Protein AF-A0A7W9YJA1-F1 (afdb_monomer_lite)

Radius of gyration: 17.35 Å; chains: 1; bounding box: 35×50×39 Å

Secondary structure (DSSP, 8-state):
---EEEE-HHHHHHHHHHGGGT--BTTEEEEEEEEEEE-SSEEEEEEEEEETTT--EEEEEEEEESSTT----SSTT-SPEEEEEE-----PPP-PPPTT---

Structure (mmCIF, N/CA/C/O backbone):
data_AF-A0A7W9YJA1-F1
#
_entry.id   AF-A0A7W9YJA1-F1
#
loop_
_atom_site.group_PDB
_atom_site.id
_atom_site.type_symbol
_atom_site.label_atom_id
_atom_site.label_alt_id
_atom_site.label_comp_id
_atom_site.label_asym_id
_atom_site.label_entity_id
_atom_site.label_seq_id
_atom_site.pdbx_PDB_ins_code
_atom_site.Cartn_x
_atom_site.Cartn_y
_atom_site.Cartn_z
_atom_site.occupancy
_atom_site.B_iso_or_equiv
_atom_site.auth_seq_id
_atom_site.auth_comp_id
_atom_site.auth_asym_id
_atom_site.auth_atom_id
_atom_site.pdbx_PDB_model_num
ATOM 1 N N . MET A 1 1 ? -20.457 3.664 -6.054 1.00 55.88 1 MET A N 1
ATOM 2 C CA . MET A 1 1 ? -19.179 3.979 -6.731 1.00 55.88 1 MET A CA 1
ATOM 3 C C . MET A 1 1 ? -18.090 3.943 -5.679 1.00 55.88 1 MET A C 1
ATOM 5 O O . MET A 1 1 ? -18.332 4.465 -4.599 1.00 55.88 1 MET A O 1
ATOM 9 N N . ALA A 1 2 ? -16.955 3.297 -5.951 1.00 79.19 2 ALA A N 1
ATOM 10 C CA . ALA A 1 2 ? -15.799 3.377 -5.060 1.00 79.19 2 ALA A CA 1
ATOM 11 C C . ALA A 1 2 ? -15.189 4.782 -5.159 1.00 79.19 2 ALA A C 1
ATOM 13 O O . ALA A 1 2 ? -15.070 5.311 -6.265 1.00 79.19 2 ALA A O 1
ATOM 14 N N . ILE A 1 3 ? -14.839 5.387 -4.024 1.00 93.50 3 ILE A N 1
ATOM 15 C CA . ILE A 1 3 ? -14.139 6.674 -4.007 1.00 93.50 3 ILE A CA 1
ATOM 16 C C . ILE A 1 3 ? -12.692 6.409 -4.425 1.00 93.50 3 ILE A C 1
ATOM 18 O O . ILE A 1 3 ? -12.040 5.513 -3.887 1.00 93.50 3 ILE A O 1
ATOM 22 N N . THR A 1 4 ? -12.211 7.164 -5.411 1.00 94.88 4 THR A N 1
ATOM 23 C CA . THR A 1 4 ? -10.857 7.036 -5.956 1.00 94.88 4 THR A CA 1
ATOM 24 C C . THR A 1 4 ? -10.035 8.283 -5.684 1.00 94.88 4 THR A C 1
ATOM 26 O O . THR A 1 4 ? -10.548 9.401 -5.755 1.00 94.88 4 THR A O 1
ATOM 29 N N . HIS A 1 5 ? -8.745 8.090 -5.452 1.00 93.56 5 HIS A N 1
ATOM 30 C CA . HIS A 1 5 ? -7.748 9.150 -5.382 1.00 93.56 5 HIS A CA 1
ATOM 31 C C . HIS A 1 5 ? -6.526 8.764 -6.225 1.00 93.56 5 HIS A C 1
ATOM 33 O O . HIS A 1 5 ? -6.405 7.622 -6.663 1.00 93.56 5 HIS A O 1
ATOM 39 N N . THR A 1 6 ? -5.633 9.714 -6.485 1.00 96.19 6 THR A N 1
ATOM 40 C CA . THR A 1 6 ? -4.429 9.486 -7.282 1.00 96.19 6 THR A CA 1
ATOM 41 C C . THR A 1 6 ? -3.206 9.884 -6.478 1.00 96.19 6 THR A C 1
ATOM 43 O O . THR A 1 6 ? -3.121 11.018 -6.011 1.00 96.19 6 THR A O 1
ATOM 46 N N . ILE A 1 7 ? -2.254 8.965 -6.356 1.00 95.62 7 ILE A N 1
ATOM 47 C CA . ILE A 1 7 ? -0.963 9.195 -5.707 1.00 95.62 7 ILE A CA 1
ATOM 48 C C . ILE A 1 7 ? 0.119 9.266 -6.801 1.00 95.62 7 ILE A C 1
ATOM 50 O O . ILE A 1 7 ? 0.068 8.470 -7.742 1.00 95.62 7 ILE A O 1
ATOM 54 N N . PRO A 1 8 ? 1.079 10.210 -6.736 1.00 97.19 8 PRO A N 1
ATOM 55 C CA . PRO A 1 8 ? 2.222 10.228 -7.650 1.00 97.19 8 PRO A CA 1
ATOM 56 C C . PRO A 1 8 ? 2.970 8.889 -7.653 1.00 97.19 8 PRO A C 1
ATOM 58 O O . PRO A 1 8 ? 3.059 8.234 -6.614 1.00 97.19 8 PRO A O 1
ATOM 61 N N . LEU A 1 9 ? 3.498 8.481 -8.810 1.00 96.00 9 LEU A N 1
ATOM 62 C CA . LEU A 1 9 ? 4.160 7.180 -8.961 1.00 96.00 9 LEU A CA 1
ATOM 63 C C . LEU A 1 9 ? 5.336 7.024 -7.987 1.00 96.00 9 LEU A C 1
ATOM 65 O O . LEU A 1 9 ? 5.382 6.048 -7.250 1.00 96.00 9 LEU A O 1
ATOM 69 N N . ASP A 1 10 ? 6.203 8.033 -7.907 1.00 96.62 10 ASP A N 1
ATOM 70 C CA . ASP A 1 10 ? 7.358 8.077 -7.002 1.00 96.62 10 ASP A CA 1
ATOM 71 C C . ASP A 1 10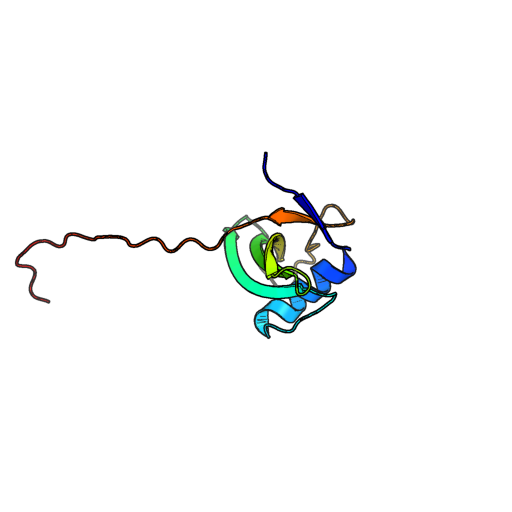 ? 6.952 7.916 -5.530 1.00 96.62 10 ASP A C 1
ATOM 73 O O . ASP A 1 10 ? 7.610 7.231 -4.748 1.00 96.62 10 ASP A O 1
ATOM 77 N N . THR A 1 11 ? 5.820 8.515 -5.155 1.00 97.31 11 THR A N 1
ATOM 78 C CA . THR A 1 11 ? 5.277 8.407 -3.805 1.00 97.31 11 THR A CA 1
ATOM 79 C C . THR A 1 11 ? 4.738 7.002 -3.551 1.00 97.31 11 THR A C 1
ATOM 81 O O . THR A 1 11 ? 4.965 6.452 -2.477 1.00 97.31 11 THR A O 1
ATOM 84 N N . ALA A 1 12 ? 4.054 6.395 -4.525 1.00 96.62 12 ALA A N 1
ATOM 85 C CA . ALA A 1 12 ? 3.552 5.030 -4.407 1.00 96.62 12 ALA A CA 1
ATOM 86 C C . ALA A 1 12 ? 4.692 4.000 -4.313 1.00 96.62 12 ALA A C 1
ATOM 88 O O . ALA A 1 12 ? 4.632 3.108 -3.470 1.00 96.62 12 ALA A O 1
ATOM 89 N N . GLU A 1 13 ? 5.746 4.146 -5.117 1.00 96.44 13 GLU A N 1
ATOM 90 C CA . GLU A 1 13 ? 6.937 3.287 -5.068 1.00 96.44 13 GLU A CA 1
ATOM 91 C C . GLU A 1 13 ? 7.668 3.410 -3.727 1.00 96.44 13 GLU A C 1
ATOM 93 O O . GLU A 1 13 ? 7.966 2.398 -3.092 1.00 96.44 13 GLU A O 1
ATOM 98 N N . ALA A 1 14 ? 7.867 4.637 -3.235 1.00 96.62 14 ALA A N 1
ATOM 99 C CA . ALA A 1 14 ? 8.461 4.866 -1.920 1.00 96.62 14 ALA A CA 1
ATOM 100 C C . ALA A 1 14 ? 7.616 4.263 -0.785 1.00 96.62 14 ALA A C 1
ATOM 102 O O . ALA A 1 14 ? 8.163 3.701 0.161 1.00 96.62 14 ALA A O 1
ATOM 103 N N . LEU A 1 15 ? 6.283 4.335 -0.870 1.00 97.19 15 LEU A N 1
ATOM 104 C CA . LEU A 1 15 ? 5.396 3.713 0.118 1.00 97.19 15 LEU A CA 1
ATOM 105 C C . LEU A 1 15 ? 5.506 2.184 0.117 1.00 97.19 15 LEU A C 1
ATOM 107 O O . LEU A 1 15 ? 5.440 1.584 1.190 1.00 97.19 15 LEU A O 1
ATOM 111 N N . VAL A 1 16 ? 5.703 1.556 -1.048 1.00 96.25 16 VAL A N 1
ATOM 112 C CA . VAL A 1 16 ? 5.952 0.109 -1.142 1.00 96.25 16 VAL A CA 1
ATOM 113 C C . VAL A 1 16 ? 7.276 -0.255 -0.468 1.00 96.25 16 VAL A C 1
ATOM 115 O O . VAL A 1 16 ? 7.276 -1.141 0.385 1.00 96.25 16 VAL A O 1
ATOM 118 N N . ASP A 1 17 ? 8.369 0.453 -0.762 1.00 95.12 17 ASP A N 1
ATOM 119 C CA . ASP A 1 17 ? 9.684 0.211 -0.139 1.00 95.12 17 ASP A CA 1
ATOM 120 C C . ASP A 1 17 ? 9.641 0.380 1.391 1.00 95.12 17 ASP A C 1
ATOM 122 O O . ASP A 1 17 ? 10.141 -0.440 2.164 1.00 95.12 17 ASP A O 1
ATOM 126 N N . LEU A 1 18 ? 8.943 1.417 1.853 1.00 94.44 18 LEU A N 1
ATOM 127 C CA . LEU A 1 18 ? 8.865 1.767 3.268 1.00 94.44 18 LEU A CA 1
ATOM 128 C C . LEU A 1 18 ? 7.826 0.957 4.054 1.00 94.44 18 LEU A C 1
ATOM 130 O O . LEU A 1 18 ? 7.853 1.003 5.291 1.00 94.44 18 LEU A O 1
ATOM 134 N N . SER A 1 19 ? 6.955 0.202 3.375 1.00 93.00 19 SER A N 1
ATOM 135 C CA . SER A 1 19 ? 5.838 -0.538 3.979 1.00 93.00 19 SER A CA 1
ATOM 136 C C . SER A 1 19 ? 6.281 -1.500 5.082 1.00 93.00 19 SER A C 1
ATOM 138 O O . SER A 1 19 ? 5.700 -1.491 6.168 1.00 93.00 19 SER A O 1
ATOM 140 N N . TYR A 1 20 ? 7.375 -2.240 4.870 1.00 87.12 20 TYR A N 1
ATOM 141 C CA . TYR A 1 20 ? 7.903 -3.197 5.849 1.00 87.12 20 TYR A CA 1
ATOM 142 C C . TYR A 1 20 ? 8.380 -2.523 7.143 1.00 87.12 20 TYR A C 1
ATOM 144 O O . TYR A 1 20 ? 8.288 -3.087 8.231 1.00 87.12 20 TYR A O 1
ATOM 152 N N . SER A 1 21 ? 8.868 -1.286 7.034 1.00 94.00 21 SER A N 1
ATOM 153 C CA . SER A 1 21 ? 9.295 -0.476 8.179 1.00 94.00 21 SER A CA 1
ATOM 154 C C . SER A 1 21 ? 8.193 0.431 8.736 1.00 94.00 21 SER A C 1
ATOM 156 O O . SER A 1 21 ? 8.451 1.174 9.684 1.00 94.00 21 SER A O 1
ATOM 158 N N . MET A 1 22 ? 6.991 0.396 8.144 1.00 92.75 22 MET A N 1
ATOM 159 C CA . MET A 1 22 ? 5.843 1.251 8.473 1.00 92.75 22 MET A CA 1
ATOM 160 C C . MET A 1 22 ? 6.185 2.752 8.517 1.00 92.75 22 MET A C 1
ATOM 162 O O . MET A 1 22 ? 5.628 3.512 9.312 1.00 92.75 22 MET A O 1
ATOM 166 N N . LYS A 1 23 ? 7.135 3.198 7.686 1.00 95.75 23 LYS A N 1
ATOM 167 C CA . LYS A 1 23 ? 7.593 4.593 7.685 1.00 95.75 23 LYS A CA 1
ATOM 168 C C . LYS A 1 23 ? 6.681 5.478 6.829 1.00 95.75 23 LYS A C 1
ATOM 170 O O . LYS A 1 23 ? 6.379 5.102 5.698 1.00 95.75 23 LYS A O 1
ATOM 175 N N . PRO A 1 24 ? 6.280 6.662 7.327 1.00 96.06 24 PRO A N 1
ATOM 176 C CA . PRO A 1 24 ? 5.468 7.591 6.557 1.00 96.06 24 PRO A CA 1
ATOM 177 C C . PRO A 1 24 ? 6.265 8.236 5.419 1.00 96.06 24 PRO A C 1
ATOM 179 O O . PRO A 1 24 ? 7.461 8.508 5.556 1.00 96.06 24 PRO A O 1
ATOM 182 N N . PHE A 1 25 ? 5.583 8.527 4.314 1.00 97.62 25 PHE A N 1
ATOM 183 C CA . PHE A 1 25 ? 6.136 9.227 3.159 1.00 97.62 25 PHE A CA 1
ATOM 184 C C . PHE A 1 25 ? 5.040 9.962 2.381 1.00 97.62 25 PHE A C 1
ATOM 186 O O . PHE A 1 25 ? 3.916 9.479 2.266 1.00 97.62 25 PHE A O 1
ATOM 193 N N . GLY A 1 26 ? 5.349 11.148 1.849 1.00 95.44 26 GLY A N 1
ATOM 194 C CA . GLY A 1 26 ? 4.429 11.887 0.971 1.00 95.44 26 GLY A CA 1
ATOM 195 C C . GLY A 1 26 ? 3.060 12.234 1.581 1.00 95.44 26 GLY A C 1
ATOM 196 O O . GLY A 1 26 ? 2.097 12.404 0.840 1.00 95.44 26 GLY A O 1
ATOM 197 N N . GLY A 1 27 ? 2.948 12.318 2.914 1.00 97.25 27 GLY A N 1
ATOM 198 C CA . GLY A 1 27 ? 1.677 12.544 3.620 1.00 97.25 27 GLY A CA 1
ATOM 199 C C . GLY A 1 27 ? 0.808 11.291 3.788 1.00 97.25 27 GLY A C 1
ATOM 200 O O . GLY A 1 27 ? -0.393 11.409 4.049 1.00 97.25 27 GLY A O 1
ATOM 201 N N . TYR A 1 28 ? 1.399 10.108 3.612 1.00 98.00 28 TYR A N 1
ATOM 202 C CA . TYR A 1 28 ? 0.769 8.816 3.836 1.00 98.00 28 TYR A CA 1
ATOM 203 C C . TYR A 1 28 ? 1.611 7.956 4.779 1.00 98.00 28 TYR A C 1
ATOM 205 O O . TYR A 1 28 ? 2.838 7.944 4.712 1.00 98.00 28 TYR A O 1
ATOM 213 N N . THR A 1 29 ? 0.939 7.166 5.607 1.00 97.50 29 THR A N 1
ATOM 214 C CA . THR A 1 29 ? 1.549 6.193 6.512 1.00 97.50 29 THR A CA 1
ATOM 215 C C . THR A 1 29 ? 1.122 4.776 6.110 1.00 97.50 29 THR A C 1
ATOM 217 O O . THR A 1 29 ? -0.083 4.514 6.101 1.00 97.50 29 THR A O 1
ATOM 220 N N . PRO A 1 30 ? 2.046 3.845 5.799 1.00 97.50 30 PRO A N 1
ATOM 221 C CA . PRO A 1 30 ? 1.720 2.430 5.619 1.00 97.50 30 PRO A CA 1
ATOM 222 C C . PRO A 1 30 ? 1.068 1.836 6.872 1.00 97.50 30 PRO A C 1
ATOM 224 O O . PRO A 1 30 ? 1.523 2.080 7.988 1.00 97.50 30 PRO A O 1
ATOM 227 N N . VAL A 1 31 ? 0.005 1.056 6.687 1.00 96.25 31 VAL A N 1
ATOM 228 C CA . VAL A 1 31 ? -0.765 0.443 7.782 1.00 96.25 31 VAL A CA 1
ATOM 229 C C . VAL A 1 31 ? -0.723 -1.076 7.702 1.00 96.25 31 VAL A C 1
ATOM 231 O O . VAL A 1 31 ? -0.507 -1.743 8.710 1.00 96.25 31 VAL A O 1
ATOM 234 N N . HIS A 1 32 ? -0.942 -1.628 6.510 1.00 94.69 32 HIS A N 1
ATOM 235 C CA . HIS A 1 32 ? -1.052 -3.068 6.314 1.00 94.69 32 HIS A CA 1
ATOM 236 C C . HIS A 1 32 ? -0.650 -3.464 4.897 1.00 94.69 32 HIS A C 1
ATOM 238 O O . HIS A 1 32 ? -0.855 -2.699 3.958 1.00 94.69 32 HIS A O 1
ATOM 244 N N . THR A 1 33 ? -0.115 -4.669 4.740 1.00 95.56 33 THR A N 1
ATOM 245 C CA . THR A 1 33 ? 0.222 -5.242 3.439 1.00 95.56 33 THR A CA 1
ATOM 246 C C . THR A 1 33 ? -0.247 -6.685 3.393 1.00 95.56 33 THR A C 1
ATOM 248 O O . THR A 1 33 ? 0.009 -7.441 4.331 1.00 95.56 33 THR A O 1
ATOM 251 N N . GLU A 1 34 ? -0.896 -7.062 2.298 1.00 94.88 34 GLU A N 1
ATOM 252 C CA . GLU A 1 34 ? -1.425 -8.405 2.088 1.00 94.88 34 GLU A CA 1
ATOM 253 C C . GLU A 1 34 ? -1.109 -8.911 0.678 1.00 94.88 34 GLU A C 1
ATOM 255 O O . GLU A 1 34 ? -1.264 -8.194 -0.311 1.00 94.88 34 GLU A O 1
ATOM 260 N N . LEU A 1 35 ? -0.709 -10.180 0.583 1.00 95.44 35 LEU A N 1
ATOM 261 C CA . LEU A 1 35 ? -0.633 -10.910 -0.678 1.00 95.44 35 LEU A CA 1
ATOM 262 C C . LEU A 1 35 ? -2.045 -11.342 -1.093 1.00 95.44 35 LEU A C 1
ATOM 264 O O . LEU A 1 35 ? -2.643 -12.184 -0.427 1.00 95.44 35 LEU A O 1
ATOM 268 N N . VAL A 1 36 ? -2.544 -10.840 -2.222 1.00 96.38 36 VAL A N 1
ATOM 269 C CA . VAL A 1 36 ? -3.920 -11.120 -2.681 1.00 96.38 36 VAL A CA 1
ATOM 270 C C . VAL A 1 36 ? -3.991 -12.093 -3.853 1.00 96.38 36 VAL A C 1
ATOM 272 O O . VAL A 1 36 ? -5.021 -12.724 -4.086 1.00 96.38 36 VAL A O 1
ATOM 275 N N . GLU A 1 37 ? -2.912 -12.228 -4.624 1.00 95.00 37 GLU A N 1
ATOM 276 C CA . GLU A 1 37 ? -2.880 -13.126 -5.776 1.00 95.00 37 GLU A CA 1
ATOM 277 C C . GLU A 1 37 ? -1.446 -13.554 -6.091 1.00 95.00 37 GLU A C 1
ATOM 279 O O . GLU A 1 37 ? -0.538 -12.729 -6.141 1.00 95.00 37 GLU A O 1
ATOM 284 N N . THR A 1 38 ? -1.247 -14.833 -6.398 1.00 93.94 38 THR A N 1
ATOM 285 C CA . THR A 1 38 ? 0.013 -15.326 -6.965 1.00 93.94 38 THR A CA 1
ATOM 286 C C . THR A 1 38 ? -0.223 -15.731 -8.412 1.00 93.94 38 THR A C 1
ATOM 288 O O . THR A 1 38 ? -1.091 -16.551 -8.709 1.00 93.94 38 THR A O 1
ATOM 291 N N . ARG A 1 39 ? 0.563 -15.164 -9.326 1.00 88.94 39 ARG A N 1
ATOM 292 C CA . ARG A 1 39 ? 0.586 -15.510 -10.751 1.00 88.94 39 ARG A CA 1
ATOM 293 C C . ARG A 1 39 ? 1.872 -16.266 -11.069 1.00 88.94 39 ARG A C 1
ATOM 295 O O . ARG A 1 39 ? 2.719 -16.473 -10.210 1.00 88.94 39 ARG A O 1
ATOM 302 N N . ARG A 1 40 ? 2.040 -16.679 -12.328 1.00 86.44 40 ARG A N 1
ATOM 303 C CA . ARG A 1 40 ? 3.184 -17.504 -12.755 1.00 86.44 40 ARG A CA 1
ATOM 304 C C . ARG A 1 40 ? 4.553 -16.890 -12.422 1.00 86.44 40 ARG A C 1
ATOM 306 O O . ARG A 1 40 ? 5.474 -17.636 -12.125 1.00 86.44 40 ARG A O 1
ATOM 313 N N . TRP A 1 41 ? 4.675 -15.565 -12.491 1.00 88.94 41 TRP A N 1
ATOM 314 C CA . TRP A 1 41 ? 5.952 -14.848 -12.351 1.00 88.94 41 TRP A CA 1
ATOM 315 C C . TRP A 1 41 ? 5.916 -13.705 -11.338 1.00 88.94 41 TRP A C 1
ATOM 317 O O . TRP A 1 41 ? 6.950 -13.189 -10.934 1.00 88.94 41 TRP A O 1
ATOM 327 N N . VAL A 1 42 ? 4.724 -13.325 -10.891 1.00 92.88 42 VAL A N 1
ATOM 328 C CA . VAL A 1 42 ? 4.546 -12.198 -9.983 1.00 92.88 42 VAL A CA 1
ATOM 329 C C . VAL A 1 42 ? 3.637 -12.586 -8.836 1.00 92.88 42 VAL A C 1
ATOM 331 O O . VAL A 1 42 ? 2.714 -13.386 -8.999 1.00 92.88 42 VAL A O 1
ATOM 334 N N . SER A 1 43 ? 3.883 -11.979 -7.690 1.00 94.25 43 SER A N 1
ATOM 335 C CA . SER A 1 43 ? 2.920 -11.884 -6.603 1.00 94.25 43 SER A CA 1
ATOM 336 C C . SER A 1 43 ? 2.270 -10.509 -6.657 1.00 94.25 43 SER A C 1
ATOM 338 O O . SER A 1 43 ? 2.934 -9.525 -6.969 1.00 94.25 43 SER A O 1
ATOM 340 N N . VAL A 1 44 ? 0.970 -10.442 -6.406 1.00 95.56 44 VAL A N 1
ATOM 341 C CA . VAL A 1 44 ? 0.199 -9.203 -6.405 1.00 95.56 44 VAL A CA 1
ATOM 342 C C . VAL A 1 44 ? -0.241 -8.927 -4.983 1.00 95.56 44 VAL A C 1
ATOM 344 O O . VAL A 1 44 ? -0.854 -9.778 -4.338 1.00 95.56 44 VAL A O 1
ATOM 347 N N . HIS A 1 45 ? 0.066 -7.729 -4.520 1.00 96.38 45 HIS A N 1
ATOM 348 C CA . HIS A 1 45 ? -0.122 -7.304 -3.146 1.00 96.38 45 HIS A CA 1
ATOM 349 C C . HIS A 1 45 ? -1.031 -6.089 -3.091 1.00 96.38 45 HIS A C 1
ATOM 351 O O . HIS A 1 45 ? -1.085 -5.288 -4.030 1.00 96.38 45 HIS A O 1
ATOM 357 N N . GLU A 1 46 ? -1.716 -5.945 -1.970 1.00 97.25 46 GLU A N 1
ATOM 358 C CA . GLU A 1 46 ? -2.428 -4.738 -1.588 1.00 97.25 46 GLU A CA 1
ATOM 359 C C . GLU A 1 46 ? -1.706 -4.089 -0.409 1.00 97.25 46 GLU A C 1
ATOM 361 O O . GLU A 1 46 ? -1.391 -4.742 0.585 1.00 97.25 46 GLU A O 1
ATOM 366 N N . LEU A 1 47 ? -1.421 -2.795 -0.535 1.00 97.75 47 LEU A N 1
ATOM 367 C CA . LEU A 1 47 ? -0.864 -1.963 0.524 1.00 97.75 47 LEU A CA 1
ATOM 368 C C . LEU A 1 47 ? -1.930 -0.957 0.959 1.00 97.75 47 LEU A C 1
ATOM 370 O O . LEU A 1 47 ? -2.398 -0.138 0.165 1.00 97.75 47 LEU A O 1
ATOM 374 N N . ILE A 1 48 ? -2.296 -1.025 2.235 1.00 97.88 48 ILE A N 1
ATOM 375 C CA . ILE A 1 48 ? -3.182 -0.070 2.889 1.00 97.88 48 ILE A CA 1
ATOM 376 C C . ILE A 1 48 ? -2.336 1.060 3.460 1.00 97.88 48 ILE A C 1
ATOM 378 O O . ILE A 1 48 ? -1.432 0.828 4.267 1.00 97.88 48 ILE A O 1
ATOM 382 N N . VAL A 1 49 ? -2.660 2.289 3.074 1.00 97.81 49 VAL A N 1
ATOM 383 C CA . VAL A 1 49 ? -2.031 3.509 3.580 1.00 97.81 49 VAL A CA 1
ATOM 384 C C . VAL A 1 49 ? -3.072 4.425 4.202 1.00 97.81 49 VAL A C 1
ATOM 386 O O . VAL A 1 49 ? -4.192 4.548 3.710 1.00 97.81 49 VAL A O 1
ATOM 389 N N . ARG A 1 50 ? -2.699 5.107 5.279 1.00 97.69 50 ARG A N 1
ATOM 390 C CA . ARG A 1 50 ? -3.494 6.167 5.893 1.00 97.69 50 ARG A CA 1
ATOM 391 C C . ARG A 1 50 ? -2.978 7.513 5.423 1.00 97.69 50 ARG A C 1
ATOM 393 O O . ARG A 1 50 ? -1.792 7.779 5.563 1.00 97.69 50 ARG A O 1
ATOM 400 N N . ARG A 1 51 ? -3.853 8.373 4.915 1.00 97.25 51 ARG A N 1
ATOM 401 C CA . ARG A 1 51 ? -3.516 9.768 4.632 1.00 97.25 51 ARG A CA 1
ATOM 402 C C . ARG A 1 51 ? -3.442 10.561 5.935 1.00 97.25 51 ARG A C 1
ATOM 404 O O . ARG A 1 51 ? -4.382 10.543 6.726 1.00 97.25 51 ARG A O 1
ATOM 411 N N . ASP A 1 52 ? -2.365 11.305 6.135 1.00 96.50 52 ASP A N 1
ATOM 412 C CA . ASP A 1 52 ? -2.097 11.968 7.415 1.00 96.50 52 ASP A CA 1
ATOM 413 C C . ASP A 1 52 ? -3.016 13.177 7.674 1.00 96.50 52 ASP A C 1
ATOM 415 O O . ASP A 1 52 ? -3.293 13.505 8.825 1.00 96.50 52 ASP A O 1
ATOM 419 N N . SER A 1 53 ? -3.527 13.829 6.623 1.00 96.56 53 SER A N 1
ATOM 420 C CA . SER A 1 53 ? -4.353 15.040 6.754 1.00 96.56 53 SER A CA 1
ATOM 421 C C . SER A 1 53 ? -5.783 14.785 7.234 1.00 9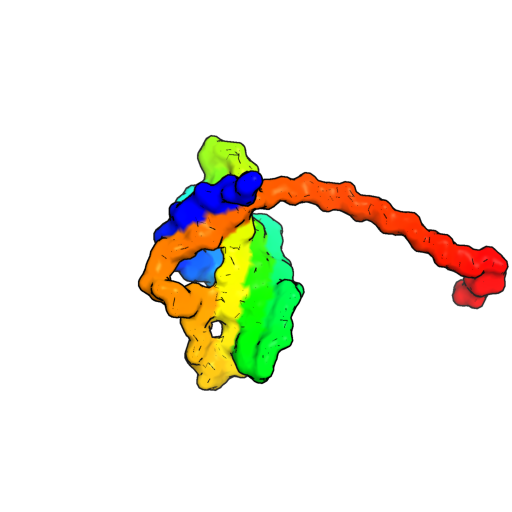6.56 53 SER A C 1
ATOM 423 O O . SER A 1 53 ? -6.371 15.653 7.872 1.00 96.56 53 SER A O 1
ATOM 425 N N . ASP A 1 54 ? -6.369 13.640 6.880 1.00 95.50 54 ASP A N 1
ATOM 426 C CA . ASP A 1 54 ? -7.786 13.327 7.124 1.00 95.50 54 ASP A CA 1
ATOM 427 C C . ASP A 1 54 ? -8.006 11.911 7.683 1.00 95.50 54 ASP A C 1
ATOM 429 O O . ASP A 1 54 ? -9.141 11.498 7.910 1.00 95.50 54 ASP A O 1
ATOM 433 N N . THR A 1 55 ? -6.926 11.166 7.938 1.00 95.75 55 THR A N 1
ATOM 434 C CA . THR A 1 55 ? -6.925 9.778 8.426 1.00 95.75 55 THR A CA 1
ATOM 435 C C . THR A 1 55 ? -7.629 8.768 7.513 1.00 95.75 55 THR A C 1
ATOM 437 O O . THR A 1 55 ? -7.825 7.619 7.909 1.00 95.75 55 THR A O 1
ATOM 440 N N . THR A 1 56 ? -7.959 9.149 6.276 1.00 96.81 56 THR A N 1
ATOM 441 C CA . THR A 1 56 ? -8.613 8.263 5.306 1.00 96.81 56 THR A CA 1
ATOM 442 C C . THR A 1 56 ? -7.679 7.129 4.904 1.00 96.81 56 THR A C 1
ATOM 444 O O . THR A 1 56 ? -6.503 7.360 4.610 1.00 96.81 56 THR A O 1
ATOM 447 N N . LEU A 1 57 ? -8.210 5.907 4.859 1.00 97.12 57 LEU A N 1
ATOM 448 C CA . LEU A 1 57 ? -7.481 4.733 4.395 1.00 97.12 57 LEU A CA 1
ATOM 449 C C . LEU A 1 57 ? -7.665 4.538 2.891 1.00 97.12 57 LEU A C 1
ATOM 451 O O . LEU A 1 57 ? -8.774 4.626 2.361 1.00 97.12 57 LEU A O 1
ATOM 455 N N . TRP A 1 58 ? -6.565 4.231 2.220 1.00 97.69 58 TRP A N 1
ATOM 456 C CA . TRP A 1 58 ? -6.499 3.978 0.790 1.00 97.69 58 TRP A CA 1
ATOM 457 C C . TRP A 1 58 ? -5.782 2.660 0.538 1.00 97.69 58 TRP A C 1
ATOM 459 O O . TRP A 1 58 ? -4.784 2.370 1.193 1.00 97.69 58 TRP A O 1
ATOM 469 N N . VAL A 1 59 ? -6.262 1.887 -0.431 1.00 97.00 59 VAL A N 1
ATOM 470 C CA . VAL A 1 59 ? -5.568 0.702 -0.938 1.00 97.00 59 VAL A CA 1
ATOM 471 C C . VAL A 1 59 ? -4.924 1.004 -2.283 1.00 97.00 59 VAL A C 1
ATOM 473 O O . VAL A 1 59 ? -5.554 1.584 -3.175 1.00 97.00 59 VAL A O 1
ATOM 476 N N . LEU A 1 60 ? -3.673 0.582 -2.426 1.00 95.50 60 LEU A N 1
ATOM 477 C CA . LEU A 1 60 ? -2.954 0.534 -3.691 1.00 95.50 60 LEU A CA 1
ATOM 478 C C . LEU A 1 60 ? -2.512 -0.901 -3.974 1.00 95.50 60 LEU A C 1
ATOM 480 O O . LEU A 1 60 ? -2.110 -1.628 -3.066 1.00 95.50 60 LEU A O 1
ATOM 484 N N . ARG A 1 61 ? -2.601 -1.310 -5.239 1.00 96.19 61 ARG A N 1
ATOM 485 C CA . ARG A 1 61 ? -2.269 -2.666 -5.678 1.00 96.19 61 ARG A CA 1
ATOM 486 C C . ARG A 1 61 ? -0.991 -2.638 -6.502 1.00 96.19 61 ARG A C 1
ATOM 488 O O . ARG A 1 61 ? -0.909 -1.875 -7.463 1.00 96.19 61 ARG A O 1
ATOM 495 N N . TYR A 1 62 ? -0.020 -3.459 -6.124 1.00 95.31 62 TYR A N 1
ATOM 496 C CA . TYR A 1 62 ? 1.297 -3.527 -6.759 1.00 95.31 62 TYR A CA 1
ATOM 497 C C . TYR A 1 62 ? 1.724 -4.979 -6.967 1.00 95.31 62 TYR A C 1
ATOM 499 O O . TYR A 1 62 ? 1.113 -5.903 -6.426 1.00 95.31 62 TYR A O 1
ATOM 507 N N . GLN A 1 63 ? 2.752 -5.194 -7.780 1.00 95.25 63 GLN A N 1
ATOM 508 C CA . GLN A 1 63 ? 3.278 -6.528 -8.065 1.00 95.25 63 GLN A CA 1
ATOM 509 C C . GLN A 1 63 ? 4.764 -6.632 -7.723 1.00 95.25 63 GLN A C 1
ATOM 511 O O . GLN A 1 63 ? 5.507 -5.675 -7.889 1.00 95.25 63 GLN A O 1
ATOM 516 N N . LEU A 1 64 ? 5.193 -7.805 -7.261 1.00 93.00 64 LEU A N 1
ATOM 517 C CA . LEU A 1 64 ? 6.595 -8.141 -7.014 1.00 93.00 64 LEU A CA 1
ATOM 518 C C . LEU A 1 64 ? 6.978 -9.374 -7.827 1.00 93.00 64 LEU A C 1
ATOM 520 O O . LEU A 1 64 ? 6.200 -10.333 -7.901 1.00 93.00 64 LEU A O 1
ATOM 524 N N . GLY A 1 65 ? 8.183 -9.374 -8.396 1.00 92.25 65 GLY A N 1
ATOM 525 C CA . GLY A 1 65 ? 8.771 -10.570 -8.996 1.00 92.25 65 GLY A CA 1
ATOM 526 C C . GLY A 1 65 ? 8.926 -11.682 -7.956 1.00 92.25 65 GLY A C 1
ATOM 527 O O . GLY A 1 65 ? 9.299 -11.433 -6.812 1.00 92.25 65 GLY A O 1
ATOM 528 N N . LEU A 1 66 ? 8.627 -12.925 -8.340 1.00 88.44 66 LEU A N 1
ATOM 529 C CA . LEU A 1 66 ? 8.770 -14.079 -7.436 1.00 88.44 66 LEU A CA 1
ATOM 530 C C . LEU A 1 66 ? 10.229 -14.529 -7.252 1.00 88.44 66 LEU A C 1
ATOM 532 O O . LEU A 1 66 ? 10.512 -15.362 -6.394 1.00 88.44 66 LEU A O 1
ATOM 536 N N . THR A 1 67 ? 11.149 -14.010 -8.064 1.00 81.88 67 THR A N 1
ATOM 537 C CA . THR A 1 67 ? 12.579 -14.331 -8.020 1.00 81.88 67 THR A CA 1
ATOM 538 C C . THR A 1 67 ? 13.405 -13.062 -8.182 1.00 81.88 67 THR A C 1
ATOM 540 O O . THR A 1 67 ? 13.019 -12.198 -8.964 1.00 81.88 67 THR A O 1
ATOM 543 N N . GLU A 1 68 ? 14.584 -13.011 -7.564 1.00 69.94 68 GLU A N 1
ATOM 544 C CA . GLU A 1 68 ? 15.522 -11.872 -7.621 1.00 69.94 68 GLU A CA 1
ATOM 545 C C . GLU A 1 68 ? 15.991 -11.511 -9.045 1.00 69.94 68 GLU A C 1
ATOM 547 O O . GLU A 1 68 ? 16.447 -10.400 -9.285 1.00 69.94 68 GLU A O 1
ATOM 552 N N . TYR A 1 69 ? 15.866 -12.432 -10.007 1.00 70.38 69 TYR A N 1
ATOM 553 C CA . TYR A 1 69 ? 16.237 -12.213 -11.412 1.00 70.38 69 TYR A CA 1
ATOM 554 C C . TYR A 1 69 ? 15.118 -11.621 -12.276 1.00 70.38 69 TYR A C 1
ATOM 556 O O . TYR A 1 69 ? 15.318 -11.421 -13.474 1.00 70.38 69 TYR A O 1
ATOM 564 N N . GLN A 1 70 ? 13.929 -11.404 -11.714 1.00 76.69 70 GLN A N 1
ATOM 565 C CA . GLN A 1 70 ? 12.806 -10.844 -12.455 1.00 76.69 70 GLN A CA 1
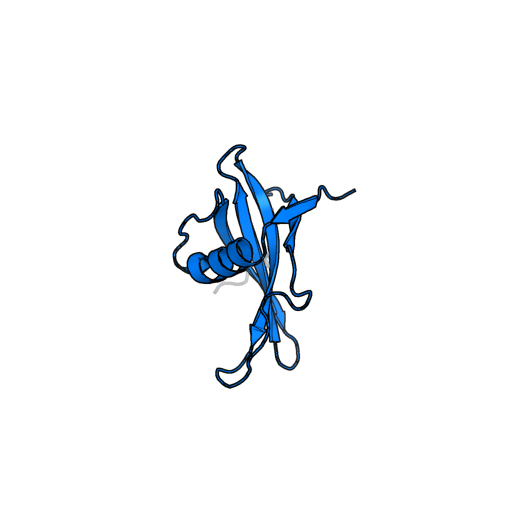ATOM 566 C C . GLN A 1 70 ? 12.643 -9.371 -12.121 1.00 76.69 70 GLN A C 1
ATOM 568 O O . GLN A 1 70 ? 12.146 -9.016 -11.056 1.00 76.69 70 GLN A O 1
ATOM 573 N N . ASP A 1 71 ? 13.045 -8.539 -13.076 1.00 78.12 71 ASP A N 1
ATOM 574 C CA . ASP A 1 71 ? 12.747 -7.115 -13.078 1.00 78.12 71 ASP A CA 1
ATOM 575 C C . ASP A 1 71 ? 11.272 -6.937 -13.458 1.00 78.12 71 ASP A C 1
ATOM 577 O O . ASP A 1 71 ? 10.829 -7.370 -14.529 1.00 78.12 71 ASP A O 1
ATOM 581 N N . VAL A 1 72 ? 10.481 -6.426 -12.519 1.00 86.69 72 VAL A N 1
ATOM 582 C CA . VAL A 1 72 ? 9.034 -6.273 -12.658 1.00 86.69 72 VAL A CA 1
ATOM 583 C C . VAL A 1 72 ? 8.667 -4.890 -12.155 1.00 86.69 72 VAL A C 1
ATOM 585 O O . VAL A 1 72 ? 8.900 -4.577 -10.989 1.00 86.69 72 VAL A O 1
ATOM 588 N N . ASP A 1 73 ? 8.020 -4.100 -13.009 1.00 90.19 73 ASP A N 1
ATOM 589 C CA . ASP A 1 73 ? 7.461 -2.816 -12.602 1.00 90.19 73 ASP A CA 1
ATOM 590 C C . ASP A 1 73 ? 6.407 -3.025 -11.510 1.00 90.19 73 ASP A C 1
ATOM 592 O O . ASP A 1 73 ? 5.428 -3.754 -11.720 1.00 90.19 73 ASP A O 1
ATOM 596 N N . LEU A 1 74 ? 6.567 -2.343 -10.372 1.00 91.25 74 LEU A N 1
ATOM 597 C CA . LEU A 1 74 ? 5.593 -2.372 -9.274 1.00 91.25 74 LEU A CA 1
ATOM 598 C C . LEU A 1 74 ? 4.201 -1.935 -9.758 1.00 91.25 74 LEU A C 1
ATOM 600 O O . LEU A 1 74 ? 3.187 -2.520 -9.364 1.00 91.25 74 LEU A O 1
ATOM 604 N N . PHE A 1 75 ? 4.175 -0.939 -10.651 1.00 93.44 75 PHE A N 1
ATOM 605 C CA . PHE A 1 75 ? 2.979 -0.330 -11.226 1.00 93.44 75 PHE A CA 1
ATOM 606 C C . PHE A 1 75 ? 3.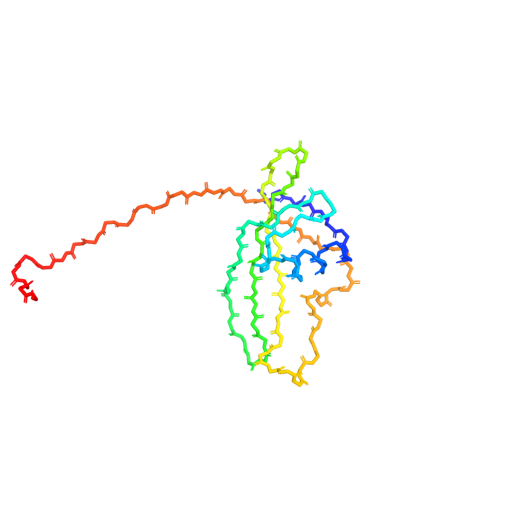080 -0.286 -12.764 1.00 93.44 75 PHE A C 1
ATOM 608 O O . PHE A 1 75 ? 3.521 0.715 -13.330 1.00 93.44 75 PHE A O 1
ATOM 615 N N . PRO A 1 76 ? 2.619 -1.327 -13.481 1.00 87.25 76 PRO A N 1
ATOM 616 C CA . PRO A 1 76 ? 2.854 -1.482 -14.924 1.00 87.25 76 PRO A CA 1
ATOM 617 C C . PRO A 1 76 ? 2.201 -0.408 -15.812 1.00 87.25 76 PRO A C 1
ATOM 619 O O . PRO A 1 76 ? 2.481 -0.339 -17.005 1.00 87.25 7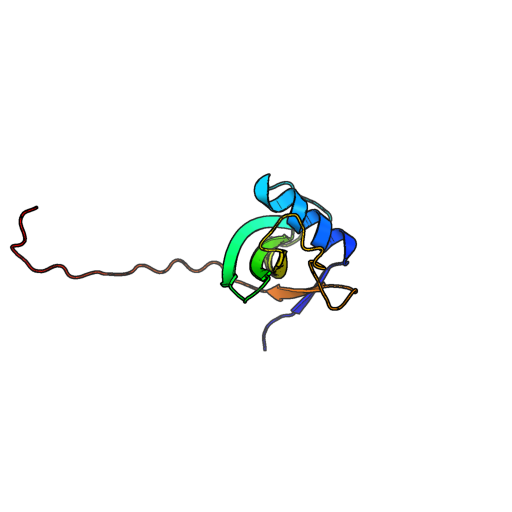6 PRO A O 1
ATOM 622 N N . ALA A 1 77 ? 1.322 0.435 -15.261 1.00 87.31 77 ALA A N 1
ATOM 623 C CA . ALA A 1 77 ? 0.747 1.570 -15.982 1.00 87.31 77 ALA A CA 1
ATOM 624 C C . ALA A 1 77 ? 1.734 2.745 -16.161 1.00 87.31 77 ALA A C 1
ATOM 626 O O . ALA A 1 77 ? 1.467 3.620 -16.982 1.00 87.31 77 ALA A O 1
ATOM 627 N N . GLY A 1 78 ? 2.846 2.784 -15.410 1.00 82.69 78 GLY A N 1
ATOM 628 C CA . GLY A 1 78 ? 3.926 3.764 -15.597 1.00 82.69 78 GLY A CA 1
ATOM 629 C C . GLY A 1 78 ? 3.535 5.223 -15.332 1.00 82.69 78 GLY A C 1
ATOM 630 O O . GLY A 1 78 ? 4.108 6.137 -15.921 1.00 82.69 78 GLY A O 1
ATOM 631 N N . GLY A 1 79 ? 2.541 5.462 -14.476 1.00 91.25 79 GLY A N 1
ATOM 632 C CA . GLY A 1 79 ? 2.020 6.794 -14.178 1.00 91.25 79 GLY A CA 1
ATOM 633 C C . GLY A 1 79 ? 1.409 6.881 -12.781 1.00 91.25 79 GLY A C 1
ATOM 634 O O . GLY A 1 79 ? 1.568 5.956 -11.984 1.00 91.25 79 GLY A O 1
ATOM 635 N N . PRO A 1 80 ? 0.708 7.983 -12.466 1.00 93.69 80 PRO A N 1
ATOM 636 C CA . PRO A 1 80 ? 0.084 8.155 -11.163 1.00 93.69 80 PRO A CA 1
ATOM 637 C C . PRO A 1 80 ? -0.821 6.970 -10.801 1.00 93.69 80 PRO A C 1
ATOM 639 O O . PRO A 1 80 ? -1.634 6.512 -11.609 1.00 93.69 80 PRO A O 1
ATOM 642 N N . VAL A 1 81 ? -0.683 6.479 -9.574 1.00 96.25 81 VAL A N 1
ATOM 643 C CA . VAL A 1 81 ? -1.365 5.276 -9.104 1.00 96.25 81 VAL A CA 1
ATOM 644 C C . VAL A 1 81 ? -2.760 5.650 -8.626 1.00 96.25 81 VAL A C 1
ATOM 646 O O . VAL A 1 81 ? -2.930 6.491 -7.741 1.00 96.25 81 VAL A O 1
ATOM 649 N N . THR A 1 82 ? -3.774 5.023 -9.222 1.00 95.75 82 THR A N 1
ATOM 650 C CA . THR A 1 82 ? -5.153 5.145 -8.743 1.00 95.75 82 THR A CA 1
ATOM 651 C C . THR A 1 82 ? -5.326 4.270 -7.513 1.00 95.75 82 THR A C 1
ATOM 653 O O . THR A 1 82 ? -5.047 3.073 -7.553 1.00 95.75 82 THR A O 1
ATOM 656 N N . VAL A 1 83 ? -5.798 4.875 -6.431 1.00 95.12 83 VAL A N 1
ATOM 657 C CA . VAL A 1 83 ? -6.053 4.214 -5.154 1.00 95.12 83 VAL A CA 1
ATOM 658 C C . VAL A 1 83 ? -7.531 4.282 -4.812 1.00 95.12 83 VAL A C 1
ATOM 660 O O . VAL A 1 83 ? -8.234 5.215 -5.212 1.00 95.12 83 VAL A O 1
ATOM 663 N N . HIS A 1 84 ? -8.002 3.294 -4.060 1.00 96.62 84 HIS A N 1
ATOM 664 C CA . HIS A 1 84 ? -9.405 3.184 -3.670 1.00 96.62 84 HIS A CA 1
ATOM 665 C C . HIS A 1 84 ? -9.551 3.388 -2.169 1.00 96.62 84 HIS A C 1
ATOM 667 O O . HIS A 1 84 ? -8.749 2.870 -1.395 1.00 96.62 84 HIS A O 1
ATOM 673 N N . GLN A 1 85 ? -10.555 4.153 -1.751 1.00 96.81 85 GLN A N 1
ATOM 674 C CA . GLN A 1 85 ? -10.828 4.326 -0.330 1.00 96.81 85 GLN A CA 1
ATOM 675 C C . GLN A 1 85 ? -11.308 3.001 0.264 1.00 96.81 85 GLN A C 1
ATOM 677 O O . GLN A 1 85 ? -12.153 2.323 -0.327 1.00 96.81 85 GLN A O 1
ATOM 682 N N . VAL A 1 86 ? -10.797 2.663 1.444 1.00 95.12 86 VAL A N 1
ATOM 683 C CA . VAL A 1 86 ? -11.206 1.482 2.209 1.00 95.12 86 VAL A CA 1
ATOM 684 C C . VAL A 1 86 ? -11.586 1.871 3.631 1.00 95.12 86 VAL A C 1
ATOM 686 O O . VAL A 1 86 ? -11.241 2.946 4.118 1.00 95.12 86 VAL A O 1
ATOM 689 N N . GLU A 1 87 ? -12.308 0.983 4.301 1.00 92.38 87 GLU A N 1
ATOM 690 C CA . GLU A 1 87 ? -12.653 1.110 5.712 1.00 92.38 87 GLU A CA 1
ATOM 691 C C . GLU A 1 87 ? -12.195 -0.153 6.435 1.00 92.38 87 GLU A C 1
ATOM 693 O O . GLU A 1 87 ? -12.384 -1.263 5.931 1.00 92.38 87 GLU A O 1
ATOM 698 N N . GLU A 1 88 ? -11.627 0.003 7.628 1.00 87.31 88 GLU A N 1
ATOM 699 C CA . GLU A 1 88 ? -11.361 -1.140 8.495 1.00 87.31 88 GLU A CA 1
ATOM 700 C C . GLU A 1 88 ? -12.693 -1.705 9.005 1.00 87.31 88 GLU A C 1
ATOM 702 O O . GLU A 1 88 ? -13.534 -0.979 9.542 1.00 87.31 88 GLU A O 1
ATOM 707 N N . ARG A 1 89 ? -12.903 -3.013 8.832 1.00 84.62 89 ARG A N 1
ATOM 708 C CA . ARG A 1 89 ? -14.059 -3.721 9.390 1.00 84.62 89 ARG A CA 1
ATOM 709 C C . ARG A 1 89 ? -13.601 -4.958 10.135 1.00 84.62 89 ARG A C 1
ATOM 711 O O . ARG A 1 89 ? -13.076 -5.894 9.540 1.00 84.62 89 ARG A O 1
ATOM 718 N N . GLN A 1 90 ? -13.870 -4.987 11.435 1.00 78.56 90 GLN A N 1
ATOM 719 C CA . GLN A 1 90 ? -13.674 -6.184 12.236 1.00 78.56 90 GLN A CA 1
ATOM 720 C C . GLN A 1 90 ? -14.756 -7.215 11.896 1.00 78.56 90 GLN A C 1
ATOM 722 O O . GLN A 1 90 ? -15.950 -6.953 12.051 1.00 78.56 90 GLN A O 1
ATOM 727 N N . VAL A 1 91 ? -14.337 -8.404 11.464 1.00 75.62 91 VAL A N 1
ATOM 728 C CA . VAL A 1 91 ? -15.222 -9.557 11.266 1.00 75.62 91 VAL A CA 1
ATOM 729 C C . VAL A 1 91 ? -14.914 -10.617 12.323 1.00 75.62 91 VAL A C 1
ATOM 731 O O . VAL A 1 91 ? -13.763 -10.996 12.522 1.00 75.62 91 VAL A O 1
ATOM 734 N N . VAL A 1 92 ? -15.941 -11.074 13.042 1.00 80.56 92 VAL A N 1
ATOM 735 C CA . VAL A 1 92 ? -15.824 -12.156 14.031 1.00 80.56 92 VAL A CA 1
ATOM 736 C C . VAL A 1 92 ? -16.394 -13.425 13.408 1.00 80.56 92 VAL A C 1
ATOM 738 O O . VAL A 1 92 ? -17.564 -13.452 13.032 1.00 80.56 92 VAL A O 1
ATOM 741 N N . THR A 1 93 ? -15.584 -14.480 13.311 1.00 72.56 93 THR A N 1
ATOM 742 C CA . THR A 1 93 ? -16.026 -15.778 12.779 1.00 72.56 93 THR A CA 1
ATOM 743 C C . THR A 1 93 ? -16.312 -16.744 13.924 1.00 72.56 93 THR A C 1
ATOM 745 O O . THR A 1 93 ? -15.411 -17.109 14.677 1.00 72.56 93 THR A O 1
ATOM 748 N N . THR A 1 94 ? -17.560 -17.199 14.048 1.00 77.69 94 THR A N 1
ATOM 749 C CA . THR A 1 94 ? -17.927 -18.302 14.946 1.00 77.69 94 THR A CA 1
ATOM 750 C C . THR A 1 94 ? -17.619 -19.634 14.269 1.00 77.69 94 THR A C 1
ATOM 752 O O . THR A 1 94 ? -18.117 -19.905 13.177 1.00 77.69 94 THR A O 1
ATOM 755 N N . ARG A 1 95 ? -16.827 -20.491 14.924 1.00 63.94 95 ARG A N 1
ATOM 756 C CA . ARG A 1 95 ? -16.596 -21.872 14.488 1.00 63.94 95 ARG A CA 1
ATOM 757 C C . ARG A 1 95 ? -17.213 -22.831 15.495 1.00 63.94 95 ARG A C 1
ATOM 759 O O . ARG A 1 95 ? -16.879 -22.788 16.674 1.00 63.94 95 ARG A O 1
ATOM 766 N N . TYR A 1 96 ? -18.087 -23.705 15.014 1.00 76.62 96 TYR A N 1
ATOM 767 C CA . TYR A 1 96 ? -18.588 -24.830 15.791 1.00 76.62 96 TYR A CA 1
ATOM 768 C C . TYR A 1 96 ? -17.633 -26.007 15.599 1.00 76.62 96 TYR A C 1
ATOM 770 O O . TYR A 1 96 ? -17.324 -26.385 14.468 1.00 76.62 96 TYR A O 1
ATOM 778 N N . VAL A 1 97 ? -17.138 -26.544 16.707 1.00 80.06 97 VAL A N 1
ATOM 779 C CA . VAL A 1 97 ? -16.392 -27.804 16.758 1.00 80.06 97 VAL A CA 1
ATOM 780 C C . VAL A 1 97 ? -17.327 -28.900 17.255 1.00 80.06 97 VAL A C 1
ATOM 782 O O . VAL A 1 97 ? -18.327 -28.608 17.919 1.00 80.06 97 VAL A O 1
ATOM 785 N N . LEU A 1 98 ? -17.040 -30.154 16.912 1.00 71.69 98 LEU A N 1
ATOM 786 C CA . LEU A 1 98 ? -17.809 -31.277 17.434 1.00 71.69 98 LEU A CA 1
ATOM 787 C C . LEU A 1 98 ? -17.628 -31.345 18.953 1.00 71.69 98 LEU A 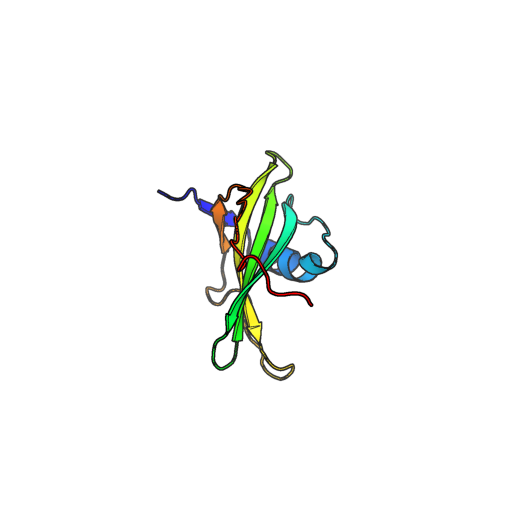C 1
ATOM 789 O O . LEU A 1 98 ? -16.512 -31.300 19.467 1.00 71.69 98 LEU A O 1
ATOM 793 N N . ALA A 1 99 ? -18.740 -31.438 19.679 1.00 69.06 99 ALA A N 1
ATOM 794 C CA . ALA A 1 99 ? -18.697 -31.673 21.113 1.00 69.06 99 ALA A CA 1
ATOM 795 C C . ALA A 1 99 ? -18.187 -33.103 21.355 1.00 69.06 99 ALA A C 1
ATOM 797 O O . ALA A 1 99 ? -18.892 -34.060 21.040 1.00 69.06 99 ALA A O 1
ATOM 798 N N . GLY A 1 100 ? -16.970 -33.238 21.892 1.00 72.31 100 GLY A N 1
ATOM 799 C CA . GLY A 1 100 ? -16.387 -34.528 22.281 1.00 72.31 100 GLY A CA 1
ATOM 800 C C . GLY A 1 100 ? -15.126 -34.971 21.531 1.00 72.31 100 GLY A C 1
ATOM 801 O O . GLY A 1 100 ? -14.680 -36.088 21.768 1.00 72.31 100 GLY A O 1
ATOM 802 N N . GLU A 1 101 ? -14.523 -34.146 20.668 1.00 50.25 101 GLU A N 1
ATOM 803 C CA . GLU A 1 101 ? -13.121 -34.370 20.276 1.00 50.25 101 GLU A CA 1
ATOM 804 C C . GLU A 1 101 ? -12.203 -33.843 21.389 1.00 50.25 101 GLU A C 1
ATOM 806 O O . GLU A 1 101 ? -11.928 -32.647 21.482 1.00 50.25 101 GLU A O 1
ATOM 811 N N . GLU A 1 102 ? -11.770 -34.745 22.271 1.00 57.78 102 GLU A N 1
ATOM 812 C CA . GLU A 1 102 ? -10.608 -34.525 23.132 1.00 57.78 102 GLU A CA 1
ATOM 813 C C . GLU A 1 102 ? -9.353 -34.513 22.241 1.00 57.78 102 GLU A C 1
ATOM 815 O O . GLU A 1 102 ? -9.085 -35.483 21.530 1.00 57.78 102 GLU A O 1
ATOM 820 N N . THR A 1 103 ? -8.599 -33.411 22.250 1.00 52.94 103 THR A N 1
ATOM 821 C CA . THR A 1 103 ? -7.164 -33.425 21.915 1.00 52.94 103 THR A CA 1
ATOM 822 C C . THR A 1 103 ? -6.378 -33.358 23.210 1.00 52.94 103 THR A C 1
ATOM 824 O O . THR A 1 103 ? -6.778 -32.546 24.076 1.00 52.94 103 THR A O 1
#

Sequence (103 aa):
MAITHTIPLDTAEALVDLSYSMKPFGGYTPVHTELVETRRWVSVHELIVRRDSDTTLWVLRYQLGLTEYQDVDLFPAGGPVTVHQVEERQVVTTRYVLAGEET

pLDDT: mean 89.62, std 10.75, range [50.25, 98.0]

Foldseek 3Di:
DWDKDWAWPVQVVVCVVCLVVQDDDPQKTWDDKDFDDDDPFKTKMWIWIARNPPRWIKIFIFIDGPDPPDDDGRDVVPGITMITTDDDDDDDDDDDDDPDPDD

Organism: NCBI:txid1472723